Protein AF-A0A9D2D0G7-F1 (afdb_monomer)

Structure (mmCIF, N/CA/C/O backbone):
data_AF-A0A9D2D0G7-F1
#
_entry.id   AF-A0A9D2D0G7-F1
#
loop_
_atom_site.group_PDB
_atom_site.id
_atom_site.type_symbol
_atom_site.label_atom_id
_atom_site.label_alt_id
_atom_site.label_comp_id
_atom_site.label_asym_id
_atom_site.label_entity_id
_atom_site.label_seq_id
_atom_site.pdbx_PDB_ins_code
_atom_site.Cartn_x
_atom_site.Cartn_y
_atom_site.Cartn_z
_atom_site.occupancy
_atom_site.B_iso_or_equiv
_atom_site.auth_seq_id
_atom_site.auth_comp_id
_atom_site.auth_asym_id
_atom_site.auth_atom_id
_atom_site.pdbx_PDB_model_num
ATOM 1 N N . MET A 1 1 ? -25.724 19.505 8.808 1.00 40.66 1 MET A N 1
ATOM 2 C CA . MET A 1 1 ? -26.008 18.064 8.627 1.00 40.66 1 MET A CA 1
ATOM 3 C C . MET A 1 1 ? -26.349 17.474 9.985 1.00 40.66 1 MET A C 1
ATOM 5 O O . MET A 1 1 ? -25.573 17.671 10.914 1.00 40.66 1 MET A O 1
ATOM 9 N N . ALA A 1 2 ? -27.524 16.863 10.145 1.00 47.44 2 ALA A N 1
ATOM 10 C CA . ALA A 1 2 ? -27.951 16.327 11.435 1.00 47.44 2 ALA A CA 1
ATOM 11 C C . ALA A 1 2 ? -26.995 15.205 11.878 1.00 47.44 2 ALA A C 1
ATOM 13 O O . ALA A 1 2 ? -26.783 14.241 11.146 1.00 47.44 2 ALA A O 1
ATOM 14 N N . LYS A 1 3 ? -26.382 15.346 13.061 1.00 56.88 3 LYS A N 1
ATOM 15 C CA . LYS A 1 3 ? -25.614 14.265 13.693 1.00 56.88 3 LYS A CA 1
ATOM 16 C C . LYS A 1 3 ? -26.585 13.114 13.954 1.00 56.88 3 LYS A C 1
ATOM 18 O O . LYS A 1 3 ? -27.456 13.249 14.808 1.00 56.88 3 LYS A O 1
ATOM 23 N N . TYR A 1 4 ? -26.442 12.006 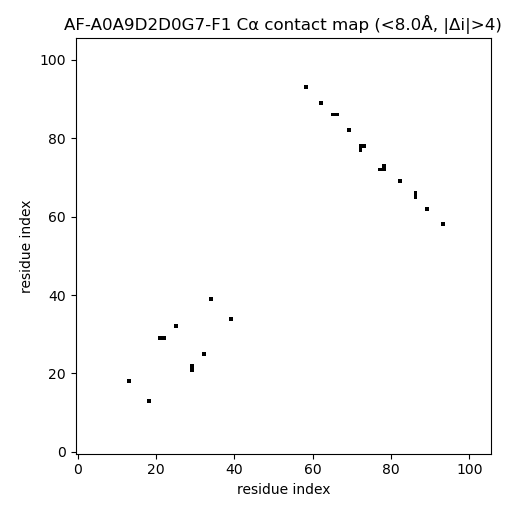13.230 1.00 68.31 4 TYR A N 1
ATOM 24 C CA . TYR A 1 4 ? -27.187 10.781 13.510 1.00 68.31 4 TYR A CA 1
ATOM 25 C C . TYR A 1 4 ? -26.997 10.402 14.986 1.00 68.31 4 TYR A C 1
ATOM 27 O O . TYR A 1 4 ? -25.864 10.229 15.449 1.00 68.31 4 TYR A O 1
ATOM 35 N N . GLN A 1 5 ? -28.094 10.337 15.744 1.00 79.06 5 GLN A N 1
ATOM 36 C CA . GLN A 1 5 ? -28.041 9.938 17.146 1.00 79.06 5 GLN A CA 1
ATOM 37 C C . GLN A 1 5 ? -27.829 8.425 17.246 1.00 79.06 5 GLN A C 1
ATOM 39 O O . GLN A 1 5 ? -28.493 7.645 16.567 1.00 79.06 5 GLN A O 1
ATOM 44 N N . LYS A 1 6 ? -26.892 8.004 18.100 1.00 81.50 6 LYS A N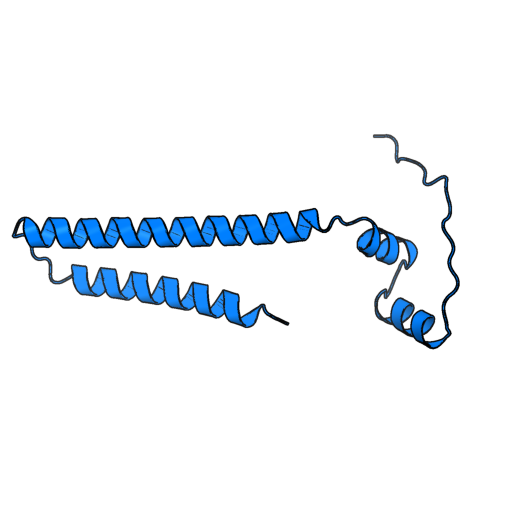 1
ATOM 45 C CA . LYS A 1 6 ? -26.650 6.587 18.399 1.00 81.50 6 LYS A CA 1
ATOM 46 C C . LYS A 1 6 ? -27.710 6.127 19.400 1.00 81.50 6 LYS A C 1
ATOM 48 O O . LYS A 1 6 ? -27.612 6.473 20.571 1.00 81.50 6 LYS A O 1
ATOM 53 N N . THR A 1 7 ? -28.716 5.395 18.929 1.00 91.69 7 THR A N 1
ATOM 54 C CA . THR A 1 7 ? -29.910 5.025 19.715 1.00 91.69 7 THR A CA 1
ATOM 55 C C . THR A 1 7 ? -29.866 3.619 20.315 1.00 91.69 7 THR A C 1
ATOM 57 O O . THR A 1 7 ? -30.635 3.333 21.224 1.00 91.69 7 THR A O 1
ATOM 60 N N . HIS A 1 8 ? -28.971 2.749 19.840 1.00 86.38 8 HIS A N 1
ATOM 61 C CA . HIS A 1 8 ? -28.886 1.350 20.266 1.00 86.38 8 HIS A CA 1
ATOM 62 C C . HIS A 1 8 ? -27.558 1.069 20.979 1.00 86.38 8 HIS A C 1
ATOM 64 O O . HIS A 1 8 ? -26.501 1.532 20.541 1.00 86.38 8 HIS A O 1
ATOM 70 N N . MET A 1 9 ? -27.617 0.293 22.065 1.00 87.88 9 MET A N 1
ATOM 71 C CA . MET A 1 9 ? -26.453 -0.151 22.835 1.00 87.88 9 MET A CA 1
ATOM 72 C C . MET A 1 9 ? -26.250 -1.656 22.652 1.00 87.88 9 MET A C 1
ATOM 74 O O . MET A 1 9 ? -27.185 -2.433 22.815 1.00 87.88 9 MET A O 1
ATOM 78 N N . ILE A 1 10 ? -25.017 -2.054 22.339 1.00 85.88 10 ILE A N 1
ATOM 79 C CA . ILE A 1 10 ? -24.600 -3.456 22.235 1.00 85.88 10 ILE A CA 1
ATOM 80 C C . ILE A 1 10 ? -23.666 -3.744 23.410 1.00 85.88 10 ILE A C 1
ATOM 82 O O . ILE A 1 10 ? -22.698 -3.009 23.616 1.00 85.88 10 ILE A O 1
ATOM 86 N N . THR A 1 11 ? -23.950 -4.797 24.176 1.00 88.56 11 THR A N 1
ATOM 87 C CA . THR A 1 11 ? -23.127 -5.251 25.305 1.00 88.56 11 THR A CA 1
ATOM 88 C C . THR A 1 11 ? -22.754 -6.719 25.126 1.00 88.56 11 THR A C 1
ATOM 90 O O . THR A 1 11 ? -23.525 -7.513 24.593 1.00 88.56 11 THR A O 1
ATOM 93 N N . PHE A 1 12 ? -21.551 -7.082 25.561 1.00 89.44 12 PHE A N 1
ATOM 94 C CA . PHE A 1 12 ? -21.060 -8.457 25.583 1.00 89.44 12 PHE A CA 1
ATOM 95 C C . PHE A 1 12 ? -20.192 -8.653 26.826 1.00 89.44 12 PHE A C 1
ATOM 97 O O . PHE A 1 12 ? -19.657 -7.687 27.376 1.00 89.44 12 PHE A O 1
ATOM 104 N N . ARG A 1 13 ? -20.111 -9.894 27.309 1.00 93.69 13 ARG A N 1
ATOM 105 C CA . ARG A 1 13 ? -19.286 -10.242 28.471 1.00 93.69 13 ARG A CA 1
ATOM 106 C C . ARG A 1 13 ? -17.861 -10.522 28.012 1.00 93.69 13 ARG A C 1
ATOM 108 O O . ARG A 1 13 ? -17.678 -11.133 26.965 1.00 93.69 13 ARG A O 1
ATOM 115 N N . VAL A 1 14 ? -16.896 -10.094 28.815 1.00 92.94 14 VAL A N 1
ATOM 116 C CA . VAL A 1 14 ? -15.465 -10.341 28.618 1.00 92.94 14 VAL A CA 1
ATOM 117 C C . VAL A 1 14 ? -14.856 -10.825 29.925 1.00 92.94 14 VAL A C 1
ATOM 119 O O . VAL A 1 14 ? -15.365 -10.524 31.007 1.00 92.94 14 VAL A O 1
ATOM 122 N N . THR A 1 15 ? -13.776 -11.579 29.814 1.00 96.88 15 THR A N 1
ATOM 123 C CA . THR A 1 15 ? -12.885 -11.911 30.921 1.00 96.88 15 THR A CA 1
ATOM 124 C C . THR A 1 15 ? -12.067 -10.689 31.346 1.00 96.88 15 THR A C 1
ATOM 126 O O . THR A 1 15 ? -11.990 -9.680 30.641 1.00 96.88 15 THR A O 1
ATOM 129 N N . GLU A 1 16 ? -11.443 -10.772 32.519 1.00 95.62 16 GLU A N 1
ATOM 130 C CA . GLU A 1 16 ? -10.597 -9.697 33.047 1.00 95.62 16 GLU A CA 1
ATOM 131 C C . GLU A 1 16 ? -9.383 -9.421 32.141 1.00 95.62 16 GLU A C 1
ATOM 133 O O . GLU A 1 16 ? -9.029 -8.264 31.907 1.00 95.62 16 GLU A O 1
ATOM 138 N N . ASP A 1 17 ? -8.780 -10.467 31.573 1.00 95.12 17 ASP A N 1
ATOM 139 C CA . ASP A 1 17 ? -7.627 -10.322 30.681 1.00 95.12 17 ASP A CA 1
ATOM 140 C C . ASP A 1 17 ? -8.016 -9.654 29.353 1.00 95.12 17 ASP A C 1
ATOM 142 O O . ASP A 1 17 ? -7.354 -8.708 28.920 1.00 95.12 17 ASP A O 1
ATOM 146 N N . GLU A 1 18 ? -9.147 -10.049 28.759 1.00 91.56 18 GLU A N 1
ATOM 147 C CA . GLU A 1 18 ? -9.698 -9.403 27.558 1.00 91.56 18 GLU A CA 1
ATOM 148 C C . GLU A 1 18 ? -10.050 -7.932 27.816 1.00 91.56 18 GLU A C 1
ATOM 150 O O . GLU A 1 18 ? -9.818 -7.068 26.965 1.00 91.56 18 GLU A O 1
ATOM 155 N N . TYR A 1 19 ? -10.582 -7.615 29.002 1.00 91.06 19 TYR A N 1
ATOM 156 C CA . TYR A 1 19 ? -10.890 -6.238 29.381 1.00 91.06 19 TYR A CA 1
ATOM 157 C C . TYR A 1 19 ? -9.628 -5.368 29.458 1.00 91.06 19 TYR A C 1
ATOM 159 O O . TYR A 1 19 ? -9.608 -4.256 28.915 1.00 91.06 19 TYR A O 1
ATOM 167 N N . ARG A 1 20 ? -8.552 -5.872 30.079 1.00 92.06 20 ARG A N 1
ATOM 168 C CA . ARG A 1 20 ? -7.258 -5.169 30.120 1.00 92.06 20 ARG A CA 1
ATOM 169 C C . ARG A 1 20 ? -6.683 -4.972 28.728 1.00 92.06 20 ARG A C 1
ATOM 171 O O . ARG A 1 20 ? -6.223 -3.877 28.408 1.00 92.06 20 ARG A O 1
ATOM 178 N N . GLU A 1 21 ? -6.732 -6.002 27.891 1.00 90.12 21 GLU A N 1
ATOM 179 C CA . GLU A 1 21 ? -6.231 -5.928 26.523 1.00 90.12 21 GLU A CA 1
ATOM 180 C C . GLU A 1 21 ? -6.992 -4.876 25.703 1.00 90.12 21 GLU A C 1
ATOM 182 O O . GLU A 1 21 ? -6.376 -4.015 25.068 1.00 90.12 21 GLU A O 1
ATOM 187 N N . LEU A 1 22 ? -8.326 -4.870 25.782 1.00 87.94 22 LEU A N 1
ATOM 188 C CA . LEU A 1 22 ? -9.175 -3.860 25.147 1.00 87.94 22 LEU A CA 1
ATOM 189 C C . LEU A 1 22 ? -8.844 -2.446 25.632 1.00 87.94 22 LEU A C 1
ATOM 191 O O . LEU A 1 22 ? -8.790 -1.512 24.827 1.00 87.94 22 LEU A O 1
ATOM 195 N N . ARG A 1 23 ? -8.598 -2.274 26.935 1.00 86.81 23 ARG A N 1
ATOM 196 C CA . ARG A 1 23 ? -8.264 -0.971 27.519 1.00 86.81 23 ARG A CA 1
ATOM 197 C C . ARG A 1 23 ? -6.890 -0.471 27.080 1.00 86.81 23 ARG A C 1
ATOM 199 O O . ARG A 1 23 ? -6.756 0.714 26.784 1.00 86.81 23 ARG A O 1
ATOM 206 N N . ASN A 1 24 ? -5.907 -1.361 26.993 1.00 88.88 24 ASN A N 1
ATOM 207 C CA . ASN A 1 24 ? -4.564 -1.032 26.522 1.00 88.88 24 ASN A CA 1
ATOM 208 C C . ASN A 1 24 ? -4.563 -0.655 25.037 1.00 88.88 24 ASN A C 1
ATOM 210 O O . ASN A 1 24 ? -3.915 0.312 24.643 1.00 88.88 24 ASN A O 1
ATOM 214 N N . LYS A 1 25 ? -5.327 -1.381 24.211 1.00 82.50 25 LYS A N 1
ATOM 215 C CA . LYS A 1 25 ? -5.439 -1.115 22.768 1.00 82.50 25 LYS A CA 1
ATOM 216 C C . LYS A 1 25 ? -6.263 0.133 22.433 1.00 82.50 25 LYS A C 1
ATOM 218 O O . LYS A 1 25 ? -6.114 0.685 21.344 1.00 82.50 25 LYS A O 1
ATOM 223 N N . ALA A 1 26 ? -7.115 0.586 23.351 1.00 83.75 26 ALA A N 1
ATOM 224 C CA . ALA A 1 26 ? -7.945 1.774 23.198 1.00 83.75 26 ALA A CA 1
ATOM 225 C C . ALA A 1 26 ? -7.603 2.846 24.251 1.00 83.75 26 ALA A C 1
ATOM 227 O O . ALA A 1 26 ? -8.414 3.080 25.156 1.00 83.75 26 ALA A O 1
ATOM 228 N N . PRO A 1 27 ? -6.456 3.549 24.137 1.00 72.56 27 PRO A N 1
ATOM 229 C CA . PRO A 1 27 ? -6.119 4.673 25.010 1.00 72.56 27 PRO A CA 1
ATOM 230 C C . PRO A 1 27 ? -7.033 5.870 24.689 1.00 72.56 27 PRO A C 1
ATOM 232 O O . PRO A 1 27 ? -6.667 6.802 23.980 1.00 72.56 27 PRO A O 1
ATOM 235 N N . GLY A 1 28 ? -8.290 5.804 25.132 1.00 79.94 28 GLY A N 1
ATOM 236 C CA . GLY A 1 28 ? -9.326 6.781 24.816 1.00 79.94 28 GLY A CA 1
ATOM 237 C C . GLY A 1 28 ? -10.737 6.192 24.862 1.00 79.94 28 GLY A C 1
ATOM 238 O O . GLY A 1 28 ? -11.114 5.471 25.785 1.00 79.94 28 GLY A O 1
ATOM 239 N N . ASN A 1 29 ? -11.561 6.535 23.868 1.00 85.62 29 ASN A N 1
ATOM 240 C CA . ASN A 1 29 ? -12.960 6.114 23.822 1.00 85.62 29 ASN A CA 1
ATOM 241 C C . ASN A 1 29 ? -13.095 4.675 23.297 1.00 85.62 29 ASN A C 1
ATOM 243 O O . ASN A 1 29 ? -13.089 4.444 22.084 1.00 85.62 29 ASN A O 1
ATOM 247 N N . LEU A 1 30 ? -13.297 3.730 24.219 1.00 86.31 30 LEU A N 1
ATOM 248 C CA . LEU A 1 30 ? -13.472 2.310 23.913 1.00 86.31 30 LEU A CA 1
ATOM 249 C C . LEU A 1 30 ? -14.618 2.059 22.922 1.00 86.31 30 LEU A C 1
ATOM 251 O O . LEU A 1 30 ? -14.448 1.320 21.961 1.00 86.31 30 LEU A O 1
ATOM 255 N N . SER A 1 31 ? -15.761 2.739 23.059 1.00 85.19 31 SER A N 1
ATOM 256 C CA . SER A 1 31 ? -16.873 2.588 22.110 1.00 85.19 31 SER A CA 1
ATOM 257 C C . SER A 1 31 ? -16.510 3.046 20.698 1.00 85.19 31 SER A C 1
ATOM 259 O O . SER A 1 31 ? -17.089 2.565 19.728 1.00 85.19 31 SER A O 1
ATOM 261 N N . SER A 1 32 ? -15.617 4.028 20.553 1.00 83.44 32 SER A N 1
ATOM 262 C CA . SER A 1 32 ? -15.122 4.464 19.246 1.00 83.44 32 SER A CA 1
ATOM 263 C C . SER A 1 32 ? -14.164 3.457 18.6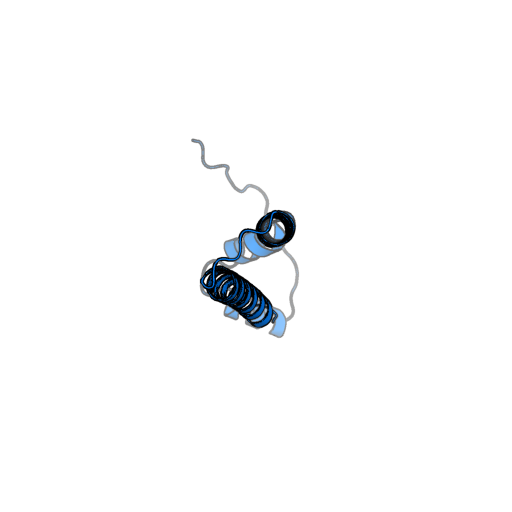45 1.00 83.44 32 SER A C 1
ATOM 265 O O . SER A 1 32 ? -14.285 3.160 17.461 1.00 83.44 32 SER A O 1
ATOM 267 N N . TYR A 1 33 ? -13.283 2.906 19.472 1.00 85.69 33 TYR A N 1
ATOM 268 C CA . TYR A 1 33 ? -12.363 1.852 19.080 1.00 85.69 33 TYR A CA 1
ATOM 269 C C . TYR A 1 33 ? -13.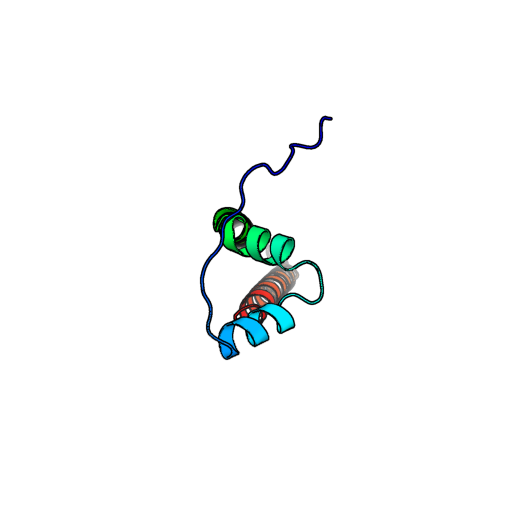102 0.575 18.655 1.00 85.69 33 TYR A C 1
ATOM 271 O O . TYR A 1 33 ? -12.910 0.108 17.538 1.00 85.69 33 TYR A O 1
ATOM 279 N N . CYS A 1 34 ? -14.041 0.078 19.465 1.00 85.44 34 CYS A N 1
ATOM 280 C CA . CYS A 1 34 ? -14.820 -1.117 19.135 1.00 85.44 34 CYS A CA 1
ATOM 281 C C . CYS A 1 34 ? -15.672 -0.921 17.876 1.00 85.44 34 CYS A C 1
ATOM 283 O O . CYS A 1 34 ? -15.690 -1.788 17.014 1.00 85.44 34 CYS A O 1
ATOM 285 N N . ARG A 1 35 ? -16.332 0.237 17.710 1.00 83.00 35 ARG A N 1
ATOM 286 C CA . ARG A 1 35 ? -17.059 0.540 16.461 1.00 83.00 35 ARG A CA 1
ATOM 287 C C . ARG A 1 35 ? -16.127 0.569 15.260 1.00 83.00 35 ARG A C 1
ATOM 289 O O . ARG A 1 35 ? -16.507 0.111 14.198 1.00 83.00 35 ARG A O 1
ATOM 296 N N . HIS A 1 36 ? -14.931 1.120 15.416 1.00 79.38 36 HIS A N 1
ATOM 297 C CA . HIS A 1 36 ? -13.952 1.154 14.343 1.00 79.38 36 HIS A CA 1
ATOM 298 C C . HIS A 1 36 ? -13.449 -0.241 13.980 1.00 79.38 36 HIS A C 1
ATOM 300 O O . HIS A 1 36 ? -13.275 -0.510 12.806 1.00 79.38 36 HIS A O 1
ATOM 306 N N . LEU A 1 37 ? -13.239 -1.125 14.953 1.00 81.00 37 LEU A N 1
ATOM 307 C CA . LEU A 1 37 ? -12.828 -2.503 14.690 1.00 81.00 37 LEU A CA 1
ATOM 308 C C . LEU A 1 37 ? -13.938 -3.348 14.061 1.00 81.00 37 LEU A C 1
ATOM 310 O O . LEU A 1 37 ? -13.670 -4.094 13.133 1.00 81.00 37 LEU A O 1
ATOM 314 N N . ILE A 1 38 ? -15.162 -3.242 14.583 1.00 79.19 38 ILE A N 1
ATOM 315 C CA . ILE A 1 38 ? -16.291 -4.102 14.195 1.00 79.19 38 ILE A CA 1
ATOM 316 C C . ILE A 1 38 ? -16.965 -3.597 12.912 1.00 79.19 38 ILE A C 1
ATOM 318 O O . ILE A 1 38 ? -17.464 -4.396 12.132 1.00 79.19 38 ILE A O 1
ATOM 322 N N . LEU A 1 39 ? -17.018 -2.273 12.713 1.00 75.75 39 LEU A N 1
ATOM 323 C CA . LEU A 1 39 ? -17.756 -1.636 11.615 1.00 75.75 39 LEU A CA 1
ATOM 324 C C . LEU A 1 39 ? -16.855 -0.991 10.557 1.00 75.75 39 LEU A C 1
ATOM 326 O O . LEU A 1 39 ? -17.389 -0.476 9.577 1.00 75.75 39 LEU A O 1
ATOM 330 N N . ARG A 1 40 ? -15.519 -0.949 10.721 1.00 64.94 40 ARG A N 1
ATOM 331 C CA . ARG A 1 40 ? -14.685 -0.746 9.528 1.00 64.94 40 ARG A CA 1
ATOM 332 C C . ARG A 1 40 ? -14.695 -2.056 8.774 1.00 64.94 40 ARG A C 1
ATOM 334 O O . ARG A 1 40 ? -14.021 -2.997 9.181 1.00 64.94 40 ARG A O 1
ATOM 341 N N . ASP A 1 41 ? -15.455 -2.058 7.689 1.00 53.94 41 ASP A N 1
ATOM 342 C CA . ASP A 1 41 ? -15.441 -3.124 6.707 1.00 53.94 41 ASP A CA 1
ATOM 343 C C . ASP A 1 41 ? -14.006 -3.552 6.400 1.00 53.94 41 ASP A C 1
ATOM 345 O O . ASP A 1 41 ? -13.115 -2.727 6.141 1.00 53.94 41 ASP A O 1
ATOM 349 N N . GLU A 1 42 ? -13.816 -4.865 6.327 1.00 52.62 42 GLU A N 1
ATOM 350 C CA . GLU A 1 42 ? -12.697 -5.482 5.622 1.00 52.62 42 GLU A CA 1
ATOM 351 C C . GLU A 1 42 ? -12.511 -4.875 4.216 1.00 52.62 42 GLU A C 1
ATOM 353 O O . GLU A 1 42 ? -11.393 -4.865 3.701 1.00 52.62 42 GLU A O 1
ATOM 358 N N . ASP A 1 43 ? -13.553 -4.261 3.641 1.00 52.59 43 ASP A N 1
ATOM 359 C CA . ASP A 1 43 ? -13.524 -3.522 2.382 1.00 52.59 43 ASP A CA 1
ATOM 360 C C . ASP A 1 43 ? -12.553 -2.341 2.353 1.00 52.59 43 ASP A C 1
ATOM 362 O O . ASP A 1 43 ? -11.997 -2.082 1.292 1.00 52.59 43 ASP A O 1
ATOM 366 N N . ILE A 1 44 ? -12.260 -1.640 3.457 1.00 52.94 44 ILE A N 1
ATOM 367 C CA . ILE A 1 44 ? -11.271 -0.541 3.406 1.00 52.94 44 ILE A CA 1
ATOM 368 C C . ILE A 1 44 ? -9.857 -1.111 3.231 1.00 52.94 44 ILE A C 1
ATOM 370 O O . ILE A 1 44 ? -9.123 -0.665 2.349 1.00 52.94 44 ILE A O 1
ATOM 374 N N . LYS A 1 45 ? -9.501 -2.154 3.996 1.00 52.81 45 LYS A N 1
ATOM 375 C CA . LYS A 1 45 ? -8.213 -2.857 3.839 1.00 52.81 45 LYS A CA 1
ATOM 376 C C . LYS A 1 45 ? -8.121 -3.581 2.495 1.00 52.81 45 LYS A C 1
ATOM 378 O O . LYS A 1 45 ? -7.053 -3.608 1.887 1.00 52.81 45 LYS A O 1
ATOM 383 N N . LYS A 1 46 ? -9.230 -4.146 2.012 1.00 55.59 46 LYS A N 1
ATOM 384 C CA . LYS A 1 46 ? -9.327 -4.776 0.691 1.00 55.59 46 LYS A CA 1
ATOM 385 C C . LYS A 1 46 ? -9.168 -3.747 -0.428 1.00 55.59 46 LYS A C 1
ATOM 387 O O . LYS A 1 46 ? -8.416 -3.998 -1.358 1.00 55.59 46 LYS A O 1
ATOM 392 N N . THR A 1 47 ? -9.775 -2.568 -0.298 1.00 60.91 47 THR A N 1
ATOM 393 C CA . THR A 1 47 ? -9.672 -1.474 -1.276 1.00 60.91 47 THR A CA 1
ATOM 394 C C . THR A 1 47 ? -8.263 -0.888 -1.330 1.00 60.91 47 THR A C 1
ATOM 396 O O . THR A 1 47 ? -7.772 -0.596 -2.417 1.00 60.91 47 THR A O 1
ATOM 399 N N . GLU A 1 48 ? -7.593 -0.711 -0.187 1.00 63.28 48 GLU A N 1
ATOM 400 C CA . GLU A 1 48 ? -6.192 -0.264 -0.152 1.00 63.28 48 GLU A CA 1
ATOM 401 C C . GLU A 1 48 ? -5.268 -1.315 -0.778 1.00 63.28 48 GLU A C 1
ATOM 403 O O . GLU A 1 48 ? -4.540 -1.001 -1.716 1.00 63.28 48 GLU A O 1
ATOM 408 N N . ARG A 1 49 ? -5.411 -2.592 -0.400 1.00 63.88 49 ARG A N 1
ATOM 409 C CA . ARG A 1 49 ? -4.647 -3.693 -1.009 1.00 63.88 49 ARG A CA 1
ATOM 410 C C . ARG A 1 49 ? -4.913 -3.835 -2.515 1.00 63.88 49 ARG A C 1
ATOM 412 O O . ARG A 1 49 ? -3.992 -4.103 -3.281 1.00 63.88 49 ARG A O 1
ATOM 419 N N . GLU A 1 50 ? -6.150 -3.647 -2.972 1.00 71.25 50 GLU A N 1
ATOM 420 C CA . GLU A 1 50 ? -6.498 -3.657 -4.399 1.00 71.25 50 GLU A CA 1
ATOM 421 C C . GLU A 1 50 ? -5.906 -2.463 -5.160 1.00 71.25 50 GLU A C 1
ATOM 423 O O . GLU A 1 50 ? -5.521 -2.613 -6.322 1.00 71.25 50 GLU A O 1
ATOM 428 N N . LYS A 1 51 ? -5.814 -1.284 -4.532 1.00 74.31 51 LYS A N 1
ATOM 429 C CA . LYS A 1 51 ? -5.127 -0.120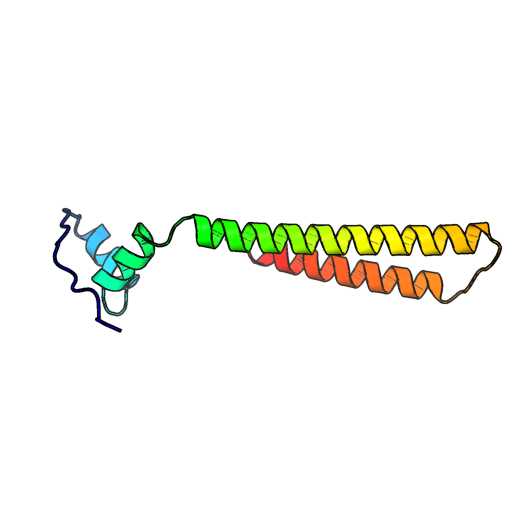 -5.109 1.00 74.31 51 LYS A CA 1
ATOM 430 C C . LYS A 1 51 ? -3.631 -0.378 -5.243 1.00 74.31 51 LYS A C 1
ATOM 432 O O . LYS A 1 51 ? -3.093 -0.145 -6.323 1.00 74.31 51 LYS A O 1
ATOM 437 N N . ASP A 1 52 ? -3.005 -0.931 -4.211 1.00 73.81 52 ASP A N 1
ATOM 438 C CA . ASP A 1 52 ? -1.579 -1.266 -4.224 1.00 73.81 52 ASP A CA 1
ATOM 439 C C . ASP A 1 52 ? -1.264 -2.315 -5.301 1.00 73.81 52 ASP A C 1
ATOM 441 O O . ASP A 1 52 ? -0.320 -2.162 -6.076 1.00 73.81 52 ASP A O 1
ATOM 445 N N . LEU A 1 53 ? -2.109 -3.344 -5.439 1.00 76.56 53 LEU A N 1
ATOM 446 C CA . LEU A 1 53 ? -1.984 -4.356 -6.495 1.00 76.56 53 LEU A CA 1
ATOM 447 C C . LEU A 1 53 ? -2.192 -3.777 -7.903 1.00 76.56 53 LEU A C 1
ATOM 449 O O . LEU A 1 53 ? -1.502 -4.178 -8.849 1.00 76.56 53 LEU A O 1
ATOM 453 N N . LYS A 1 54 ? -3.126 -2.834 -8.070 1.00 78.12 54 LYS A N 1
ATOM 454 C CA . LYS A 1 54 ? -3.333 -2.130 -9.346 1.00 78.12 54 LYS A CA 1
ATOM 455 C C . LYS A 1 54 ? -2.134 -1.262 -9.710 1.00 78.12 54 LYS A C 1
ATOM 457 O O . LYS A 1 54 ? -1.716 -1.297 -10.867 1.00 78.12 54 LYS A O 1
ATOM 462 N N . GLU A 1 55 ? -1.572 -0.537 -8.748 1.00 79.62 55 GLU A N 1
ATOM 463 C CA . GLU A 1 55 ? -0.376 0.280 -8.958 1.00 79.62 55 GLU A CA 1
ATOM 464 C C . GLU A 1 55 ? 0.826 -0.599 -9.319 1.00 79.62 55 GLU A C 1
ATOM 466 O O . GLU A 1 55 ? 1.498 -0.349 -10.318 1.00 79.62 55 GLU A O 1
ATOM 471 N N . LEU A 1 56 ? 1.027 -1.710 -8.604 1.00 77.81 56 LEU A N 1
ATOM 472 C CA . LEU A 1 56 ? 2.065 -2.687 -8.933 1.00 77.81 56 LEU A CA 1
ATOM 473 C C . LEU A 1 56 ? 1.911 -3.214 -10.370 1.00 77.81 56 LEU A C 1
ATOM 475 O O . LEU A 1 56 ? 2.863 -3.229 -11.150 1.00 77.81 56 LEU A O 1
ATOM 479 N N . THR A 1 57 ? 0.691 -3.600 -10.750 1.00 78.50 57 THR A N 1
ATOM 480 C CA . THR A 1 57 ? 0.383 -4.092 -12.103 1.00 78.50 57 THR A CA 1
ATOM 481 C C . THR A 1 57 ? 0.647 -3.024 -13.168 1.00 78.50 57 THR A C 1
ATOM 483 O O . THR A 1 57 ? 1.143 -3.328 -14.258 1.00 78.50 57 THR A O 1
ATOM 486 N N . TYR A 1 58 ? 0.333 -1.763 -12.867 1.00 82.75 58 TYR A N 1
ATOM 487 C CA . TYR A 1 58 ? 0.608 -0.633 -13.746 1.00 82.75 58 TYR A CA 1
ATOM 488 C C . TYR A 1 58 ? 2.114 -0.434 -13.954 1.00 82.75 58 TYR A C 1
ATOM 490 O O . TYR A 1 58 ? 2.563 -0.341 -15.102 1.00 82.75 58 TYR A O 1
ATOM 498 N N . GLN A 1 59 ? 2.906 -0.460 -12.880 1.00 79.62 59 GLN A N 1
ATOM 499 C CA . GLN A 1 59 ? 4.363 -0.357 -12.965 1.00 79.62 59 GLN A CA 1
ATOM 500 C C . GLN A 1 59 ? 4.962 -1.514 -13.780 1.00 79.62 59 GLN A C 1
ATOM 502 O O . GLN A 1 59 ? 5.759 -1.270 -14.687 1.00 79.62 59 GLN A O 1
ATOM 507 N N . ILE A 1 60 ? 4.497 -2.755 -13.574 1.00 79.88 60 ILE A N 1
ATOM 508 C CA . ILE A 1 60 ? 4.923 -3.922 -14.370 1.00 79.88 60 ILE A CA 1
ATOM 509 C C . ILE A 1 60 ? 4.644 -3.718 -15.865 1.00 79.88 60 ILE A C 1
ATOM 511 O O . ILE A 1 60 ? 5.522 -3.945 -16.703 1.00 79.88 60 ILE A O 1
ATOM 515 N N . ARG A 1 61 ? 3.453 -3.223 -16.228 1.00 79.25 61 ARG A N 1
ATOM 516 C CA . ARG A 1 61 ? 3.134 -2.890 -17.627 1.00 79.25 61 ARG A CA 1
ATOM 517 C C . ARG A 1 61 ? 4.086 -1.846 -18.206 1.00 79.25 61 ARG A C 1
ATOM 519 O O . ARG A 1 61 ? 4.512 -1.989 -19.351 1.00 79.25 61 ARG A O 1
ATOM 526 N N . LYS A 1 62 ? 4.434 -0.806 -17.444 1.00 81.94 62 LYS A N 1
ATOM 527 C CA . LYS A 1 62 ? 5.359 0.244 -17.901 1.00 81.94 62 LYS A CA 1
ATOM 528 C C . LYS A 1 62 ? 6.766 -0.301 -18.143 1.00 81.94 62 LYS A C 1
ATOM 530 O O . LYS A 1 62 ? 7.377 0.080 -19.140 1.00 81.94 62 LYS A O 1
ATOM 535 N N . ILE A 1 63 ? 7.245 -1.218 -17.301 1.00 77.44 63 ILE A N 1
ATOM 536 C CA . ILE A 1 63 ? 8.513 -1.931 -17.526 1.00 77.44 63 ILE A CA 1
ATOM 537 C C . ILE A 1 63 ? 8.451 -2.710 -18.842 1.00 77.44 63 ILE A C 1
ATOM 539 O O . ILE A 1 63 ? 9.328 -2.545 -19.686 1.00 77.44 63 ILE A O 1
ATOM 543 N N . GLY A 1 64 ? 7.391 -3.498 -19.057 1.00 77.00 64 GLY A N 1
ATOM 544 C CA . GLY A 1 64 ? 7.220 -4.282 -20.284 1.00 77.00 64 GLY A CA 1
ATOM 545 C C . GLY A 1 64 ? 7.213 -3.417 -21.550 1.00 77.00 64 GLY A C 1
ATOM 546 O O . GLY A 1 64 ? 7.874 -3.746 -22.534 1.00 77.00 64 GLY A O 1
ATOM 547 N N . VAL A 1 65 ? 6.539 -2.262 -21.510 1.00 84.19 65 VAL A N 1
ATOM 548 C CA . VAL A 1 65 ? 6.551 -1.289 -22.616 1.00 84.19 65 VAL A CA 1
ATOM 549 C C . VAL A 1 65 ? 7.960 -0.745 -22.873 1.00 84.19 65 VAL A C 1
ATOM 551 O O . VAL A 1 65 ? 8.376 -0.670 -24.026 1.00 84.19 65 VAL A O 1
ATOM 554 N N . ASN A 1 66 ? 8.714 -0.397 -21.829 1.00 78.56 66 ASN A N 1
ATOM 555 C CA . ASN A 1 66 ? 10.072 0.128 -21.988 1.00 78.56 66 ASN A CA 1
ATOM 556 C C . ASN A 1 66 ? 11.044 -0.927 -22.536 1.00 78.56 66 ASN A C 1
ATOM 558 O O . ASN A 1 66 ? 11.857 -0.601 -23.400 1.00 78.56 66 ASN A O 1
ATOM 562 N N . ILE A 1 67 ? 10.934 -2.184 -22.088 1.00 75.25 67 ILE A N 1
ATOM 563 C CA . ILE A 1 67 ? 11.708 -3.311 -22.631 1.00 75.25 67 ILE A CA 1
ATOM 564 C C . ILE A 1 67 ? 11.411 -3.463 -24.124 1.00 75.25 67 ILE A C 1
ATOM 566 O O . ILE A 1 67 ? 12.338 -3.426 -24.930 1.00 75.25 67 ILE A O 1
ATOM 570 N N . ASN A 1 68 ? 10.132 -3.516 -24.511 1.00 82.25 68 ASN A N 1
ATOM 571 C CA . ASN A 1 68 ? 9.742 -3.622 -25.918 1.00 82.25 68 ASN A CA 1
ATOM 572 C C . ASN A 1 68 ? 10.276 -2.461 -26.765 1.00 82.25 68 ASN A C 1
ATOM 574 O O . ASN A 1 68 ? 10.697 -2.671 -27.898 1.00 82.25 68 ASN A O 1
ATOM 578 N N . GLN A 1 69 ? 10.306 -1.242 -26.224 1.00 79.44 69 GLN A N 1
ATOM 579 C CA . GLN A 1 69 ? 10.884 -0.084 -26.910 1.00 79.44 69 GLN A CA 1
ATOM 580 C C . GLN A 1 69 ? 12.404 -0.185 -27.077 1.00 79.44 69 GLN A C 1
ATOM 582 O O . GLN A 1 69 ? 12.937 0.295 -28.075 1.00 79.44 69 GLN A O 1
ATOM 587 N N . VAL A 1 70 ? 13.126 -0.760 -26.112 1.00 73.00 70 VAL A N 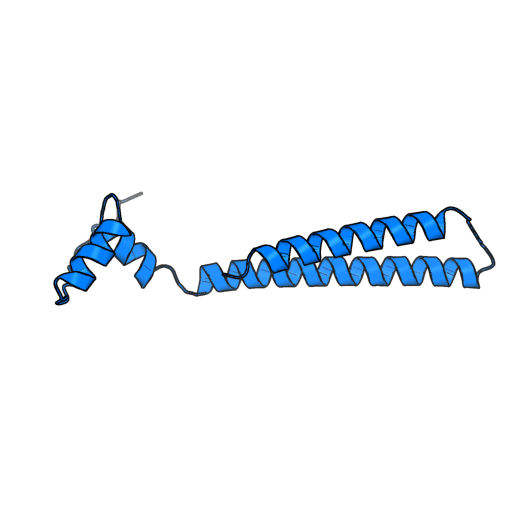1
ATOM 588 C CA . VAL A 1 70 ? 14.569 -1.013 -26.248 1.00 73.00 70 VAL A CA 1
ATOM 589 C C . VAL A 1 70 ? 14.811 -2.101 -27.290 1.00 73.00 70 VAL A C 1
ATOM 591 O O . VAL A 1 70 ? 15.603 -1.895 -28.204 1.00 73.00 70 VAL A O 1
ATOM 594 N N . THR A 1 71 ? 14.076 -3.211 -27.224 1.00 74.88 71 THR A N 1
ATOM 595 C CA . THR A 1 71 ? 14.174 -4.300 -28.202 1.00 74.88 71 THR A CA 1
ATOM 596 C C . THR A 1 71 ? 13.846 -3.825 -29.615 1.00 74.88 71 THR A C 1
ATOM 598 O O . THR A 1 71 ? 14.594 -4.121 -30.539 1.00 74.88 71 THR A O 1
ATOM 601 N N . ALA A 1 72 ? 12.783 -3.037 -29.798 1.00 78.44 72 ALA A N 1
ATOM 602 C CA . ALA A 1 72 ? 12.423 -2.480 -31.100 1.00 78.44 72 ALA A CA 1
ATOM 603 C C . ALA A 1 72 ? 13.520 -1.564 -31.669 1.00 78.44 72 ALA A C 1
ATOM 605 O O . ALA A 1 72 ? 13.795 -1.627 -32.863 1.00 78.44 72 ALA A O 1
ATOM 606 N N . ARG A 1 73 ? 14.180 -0.760 -30.821 1.00 72.25 73 ARG A N 1
ATOM 607 C CA . ARG A 1 73 ? 15.293 0.118 -31.227 1.00 72.25 73 ARG A CA 1
ATOM 608 C C . ARG A 1 73 ? 16.557 -0.659 -31.598 1.00 72.25 73 ARG A C 1
ATOM 610 O O . ARG A 1 73 ? 17.176 -0.364 -32.619 1.00 72.25 73 ARG A O 1
ATOM 617 N N . ILE A 1 74 ? 16.890 -1.695 -30.828 1.00 69.62 74 ILE A N 1
ATOM 618 C CA . ILE A 1 74 ? 17.978 -2.626 -31.161 1.00 69.62 74 ILE A CA 1
ATOM 619 C C . ILE A 1 74 ? 17.682 -3.323 -32.495 1.00 69.62 74 ILE A C 1
ATOM 621 O O . ILE A 1 74 ? 18.531 -3.336 -33.383 1.00 69.62 74 ILE A O 1
ATOM 625 N N . ASN A 1 75 ? 16.461 -3.834 -32.672 1.00 73.75 75 ASN A N 1
ATOM 626 C CA . ASN A 1 75 ? 16.037 -4.508 -33.900 1.00 73.75 75 ASN A CA 1
ATOM 627 C C . ASN A 1 75 ? 16.000 -3.566 -35.113 1.00 73.75 75 ASN A C 1
ATOM 629 O O . ASN A 1 75 ? 16.178 -4.024 -36.237 1.00 73.75 75 ASN A O 1
ATOM 633 N N . SER A 1 76 ? 15.810 -2.257 -34.909 1.00 79.12 76 SER A N 1
ATOM 634 C CA . SER A 1 76 ? 15.914 -1.247 -35.968 1.00 79.12 76 SER A CA 1
ATOM 635 C C . SER A 1 76 ? 17.354 -0.784 -36.243 1.00 79.12 76 SER A C 1
ATOM 637 O O . SER A 1 76 ? 17.543 0.180 -36.978 1.00 79.12 76 SER A O 1
ATOM 639 N N . GLY A 1 77 ? 18.369 -1.408 -35.631 1.00 71.94 77 GLY A N 1
ATOM 640 C CA . GLY A 1 77 ? 19.784 -1.063 -35.819 1.00 71.94 77 GLY A CA 1
ATOM 641 C C . GLY A 1 77 ? 20.235 0.225 -35.117 1.00 71.94 77 GLY A C 1
ATOM 642 O O . GLY A 1 77 ? 21.345 0.696 -35.356 1.00 71.94 77 GLY A O 1
ATOM 643 N N . LEU A 1 78 ? 19.400 0.802 -34.244 1.00 64.75 78 LEU A N 1
ATOM 644 C CA . LEU A 1 78 ? 19.695 2.012 -33.472 1.00 64.75 78 LEU A CA 1
ATOM 645 C C . LEU A 1 78 ? 20.152 1.618 -32.063 1.00 64.75 78 LEU A C 1
ATOM 647 O O . LEU A 1 78 ? 19.337 1.348 -31.182 1.00 64.75 78 LEU A O 1
ATOM 651 N N . TYR A 1 79 ? 21.469 1.594 -31.849 1.00 65.06 79 TYR A N 1
ATOM 652 C CA . TYR A 1 79 ? 22.069 1.302 -30.547 1.00 65.06 79 TYR A CA 1
ATOM 653 C C . TYR A 1 79 ? 22.506 2.588 -29.839 1.00 65.06 79 TYR A C 1
ATOM 655 O O . TYR A 1 79 ? 23.436 3.262 -30.283 1.00 65.06 79 TYR A O 1
ATOM 663 N N . TYR A 1 80 ? 21.873 2.910 -28.708 1.00 65.88 80 TYR A N 1
ATOM 664 C CA . TYR A 1 80 ? 22.343 3.972 -27.821 1.00 65.88 80 TYR A CA 1
ATOM 665 C C . TYR A 1 80 ? 22.995 3.355 -26.576 1.00 65.88 80 TYR A C 1
ATOM 667 O O . TYR A 1 80 ? 22.309 2.682 -25.806 1.00 65.88 80 TYR A O 1
ATOM 675 N N . PRO A 1 81 ? 24.279 3.646 -26.287 1.00 65.06 81 PRO A N 1
ATOM 676 C CA . PRO A 1 81 ? 24.974 3.164 -25.081 1.00 65.06 81 PRO A CA 1
ATOM 677 C C . PRO A 1 81 ? 24.249 3.500 -23.764 1.00 65.06 81 PRO A C 1
ATOM 679 O O . PRO A 1 81 ? 24.461 2.880 -22.727 1.00 65.06 81 PRO A O 1
ATOM 682 N N . GLN A 1 82 ? 23.373 4.501 -23.816 1.00 68.69 82 GLN A N 1
ATOM 683 C CA . GLN A 1 82 ? 22.592 5.035 -22.706 1.00 68.69 82 GLN A CA 1
ATOM 684 C C . GLN A 1 82 ? 21.391 4.145 -22.336 1.00 68.69 82 GLN A C 1
ATOM 686 O O . GLN A 1 82 ? 20.870 4.261 -21.224 1.00 68.69 82 GLN A O 1
ATOM 691 N N . ASP A 1 83 ? 20.943 3.265 -23.240 1.00 67.06 83 ASP A N 1
ATOM 692 C CA . ASP A 1 83 ? 19.750 2.437 -23.039 1.00 67.06 83 ASP A CA 1
ATOM 693 C C . ASP A 1 83 ? 19.951 1.388 -21.944 1.00 67.06 83 ASP A C 1
ATOM 695 O O . ASP A 1 83 ? 19.063 1.213 -21.110 1.00 67.06 83 ASP A O 1
ATOM 699 N N . ALA A 1 84 ? 21.136 0.774 -21.869 1.00 67.75 84 ALA A N 1
ATOM 700 C CA . ALA A 1 84 ? 21.488 -0.154 -20.794 1.00 67.75 84 ALA A CA 1
ATOM 701 C C . ALA A 1 84 ? 21.432 0.533 -19.417 1.00 67.75 84 ALA A C 1
ATOM 703 O O . ALA A 1 84 ? 20.819 0.020 -18.483 1.00 67.75 84 ALA A O 1
ATOM 704 N N . GLY A 1 85 ? 21.984 1.747 -19.310 1.00 71.69 85 GLY A N 1
ATOM 705 C CA . GLY A 1 85 ? 21.934 2.534 -18.074 1.00 71.69 85 GLY A CA 1
ATOM 706 C C . GLY A 1 85 ? 20.519 2.993 -17.705 1.00 71.69 85 GLY A C 1
ATOM 707 O O . GLY A 1 85 ? 20.180 3.090 -16.527 1.00 71.69 85 GLY A O 1
ATOM 708 N N . ARG A 1 86 ? 19.664 3.265 -18.698 1.00 71.62 86 ARG A N 1
ATOM 709 C CA 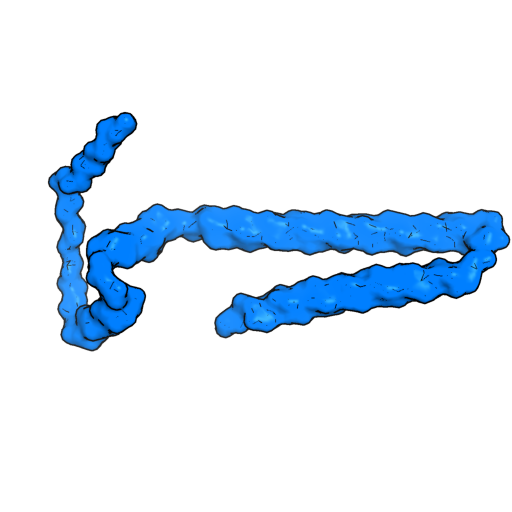. ARG A 1 86 ? 18.257 3.620 -18.467 1.00 71.62 86 ARG A CA 1
ATOM 710 C C . ARG A 1 86 ? 17.436 2.417 -17.998 1.00 71.62 86 ARG A C 1
ATOM 712 O O . ARG A 1 86 ? 16.624 2.584 -17.092 1.00 71.62 86 ARG A O 1
ATOM 719 N N . LEU A 1 87 ? 17.670 1.238 -18.572 1.00 70.75 87 LEU A N 1
ATOM 720 C CA . LEU A 1 87 ? 17.073 -0.030 -18.142 1.00 70.75 87 LEU A CA 1
ATOM 721 C C . LEU A 1 87 ? 17.471 -0.383 -16.708 1.0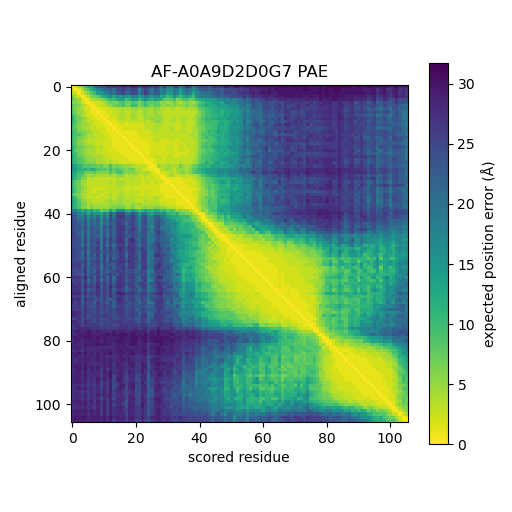0 70.75 87 LEU A C 1
ATOM 723 O O . LEU A 1 87 ? 16.600 -0.682 -15.895 1.00 70.75 87 LEU A O 1
ATOM 727 N N . LEU A 1 88 ? 18.761 -0.271 -16.378 1.00 74.56 88 LEU A N 1
ATOM 728 C CA . LEU A 1 88 ? 19.273 -0.583 -15.043 1.00 74.56 88 LEU A CA 1
ATOM 729 C C . LEU A 1 88 ? 18.612 0.288 -13.963 1.00 74.56 88 LEU A C 1
ATOM 731 O O . LEU A 1 88 ? 18.086 -0.234 -12.986 1.00 74.56 88 LEU A O 1
ATOM 735 N N . ARG A 1 89 ? 18.509 1.605 -14.194 1.00 76.19 89 ARG A N 1
ATOM 736 C CA . ARG A 1 89 ? 17.816 2.526 -13.271 1.00 76.19 89 ARG A CA 1
ATOM 737 C C . ARG A 1 89 ? 16.334 2.200 -13.083 1.00 76.19 89 ARG A C 1
ATOM 739 O O . ARG A 1 89 ? 15.780 2.434 -12.013 1.00 76.19 89 ARG A O 1
ATOM 746 N N . GLN A 1 90 ? 15.670 1.703 -14.126 1.00 72.56 90 GLN A N 1
ATOM 747 C CA . GLN A 1 90 ? 14.269 1.291 -14.027 1.00 72.56 90 GLN A CA 1
ATOM 748 C C . GLN A 1 90 ? 14.119 -0.001 -13.221 1.00 72.56 90 GLN A C 1
ATOM 750 O O . GLN A 1 90 ? 13.189 -0.098 -12.428 1.00 72.56 90 GLN A O 1
ATOM 755 N N . LEU A 1 91 ? 15.046 -0.951 -13.365 1.00 73.31 91 LEU A N 1
ATOM 756 C CA . LEU A 1 91 ? 15.076 -2.169 -12.552 1.00 73.31 91 LEU A CA 1
ATOM 757 C C . LEU A 1 91 ? 15.334 -1.858 -11.069 1.00 73.31 91 LEU A C 1
ATOM 759 O O . LEU A 1 91 ? 14.608 -2.357 -10.215 1.00 73.31 91 LEU A O 1
ATOM 763 N N . GLU A 1 92 ? 16.265 -0.954 -10.758 1.00 80.25 92 GLU A N 1
ATOM 764 C CA . GLU A 1 92 ? 16.519 -0.497 -9.379 1.00 80.25 92 GLU A CA 1
ATOM 765 C C . GLU A 1 92 ? 15.301 0.189 -8.734 1.00 80.25 92 GLU A C 1
ATOM 767 O O . GLU A 1 92 ? 15.091 0.107 -7.522 1.00 80.25 92 GLU A O 1
ATOM 772 N N . ALA A 1 93 ? 14.494 0.909 -9.522 1.00 76.25 93 ALA A N 1
ATOM 773 C CA . ALA A 1 93 ? 13.265 1.529 -9.025 1.00 76.25 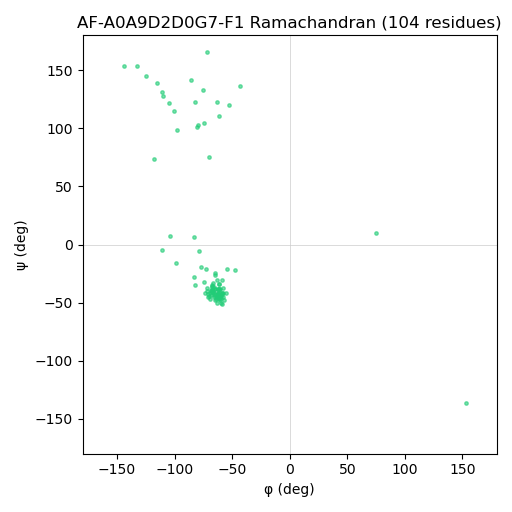93 ALA A CA 1
ATOM 774 C C . ALA A 1 93 ? 12.214 0.471 -8.649 1.00 76.25 93 ALA A C 1
ATOM 776 O O . ALA A 1 93 ? 11.509 0.617 -7.653 1.00 76.25 93 ALA A O 1
ATOM 777 N N . VAL A 1 94 ? 12.143 -0.613 -9.420 1.00 76.00 94 VAL A N 1
ATOM 778 C CA . VAL A 1 94 ? 11.229 -1.738 -9.183 1.00 76.00 94 VAL A CA 1
ATOM 779 C C . VAL A 1 94 ? 11.661 -2.539 -7.963 1.00 76.00 94 VAL A C 1
ATOM 781 O O . VAL A 1 94 ? 10.825 -2.873 -7.128 1.00 76.00 94 VAL A O 1
ATOM 784 N N . GLU A 1 95 ? 12.961 -2.788 -7.820 1.00 76.31 95 GLU A N 1
ATOM 785 C CA . GLU A 1 95 ? 13.527 -3.467 -6.655 1.00 76.31 95 GLU A CA 1
ATOM 786 C C . GLU A 1 95 ? 13.217 -2.717 -5.353 1.00 76.31 95 GLU A C 1
ATOM 788 O O . GLU A 1 95 ? 12.776 -3.324 -4.378 1.00 76.31 95 GLU A O 1
ATOM 793 N N . ARG A 1 96 ? 13.332 -1.382 -5.353 1.00 77.19 96 ARG A N 1
ATOM 794 C CA . ARG A 1 96 ? 12.946 -0.552 -4.201 1.00 77.19 96 ARG A CA 1
ATOM 795 C C . ARG A 1 96 ? 11.468 -0.680 -3.842 1.00 77.19 96 ARG A C 1
ATOM 797 O O . ARG A 1 96 ? 11.145 -0.818 -2.665 1.00 77.19 96 ARG A O 1
ATOM 804 N N . ILE A 1 97 ? 10.578 -0.664 -4.835 1.00 75.94 97 ILE A N 1
ATOM 805 C CA . ILE A 1 97 ? 9.136 -0.847 -4.606 1.00 75.94 97 ILE A CA 1
ATOM 806 C C . ILE A 1 97 ? 8.868 -2.234 -3.999 1.00 75.94 97 ILE A C 1
ATOM 808 O O . ILE A 1 97 ? 8.130 -2.349 -3.022 1.00 75.94 97 ILE A O 1
ATOM 812 N N . LEU A 1 98 ? 9.518 -3.285 -4.506 1.00 70.44 98 LEU A N 1
ATOM 813 C CA . LEU A 1 98 ? 9.388 -4.638 -3.958 1.00 70.44 98 LEU A CA 1
ATOM 814 C C . LEU A 1 98 ? 9.874 -4.733 -2.504 1.00 70.44 98 LEU A C 1
ATOM 816 O O . LEU A 1 98 ? 9.185 -5.322 -1.674 1.00 70.44 98 LEU A O 1
ATOM 820 N N . GLN A 1 99 ? 11.005 -4.107 -2.172 1.00 74.44 99 GLN A N 1
ATOM 821 C CA . GLN A 1 99 ? 11.519 -4.058 -0.799 1.00 74.44 99 GLN A CA 1
ATOM 822 C C . GLN A 1 99 ? 10.549 -3.339 0.148 1.00 74.44 99 GLN A C 1
ATOM 824 O O . GLN A 1 99 ? 10.289 -3.830 1.244 1.00 74.44 99 GLN A O 1
ATOM 829 N N . THR A 1 100 ? 9.944 -2.225 -0.284 1.00 71.19 100 THR A N 1
ATOM 830 C CA . THR A 1 100 ? 8.935 -1.521 0.529 1.00 71.19 100 THR A CA 1
ATOM 831 C C . THR A 1 100 ? 7.661 -2.329 0.767 1.00 71.19 100 THR A C 1
ATOM 833 O O . THR A 1 100 ? 6.984 -2.107 1.762 1.00 71.19 100 THR A O 1
ATOM 836 N N . LEU A 1 101 ? 7.333 -3.283 -0.105 1.00 64.31 101 LEU A N 1
ATOM 837 C CA . LEU A 1 101 ? 6.179 -4.169 0.078 1.00 64.31 101 LEU A CA 1
ATOM 838 C C . LEU A 1 101 ? 6.497 -5.357 0.997 1.00 64.31 101 LEU A C 1
ATOM 840 O O . LEU A 1 101 ? 5.609 -5.857 1.685 1.00 64.31 101 LEU A O 1
ATOM 844 N N . GLN A 1 102 ? 7.757 -5.795 1.043 1.00 60.84 102 GLN A N 1
ATOM 845 C CA . GLN A 1 102 ? 8.207 -6.875 1.926 1.00 60.84 102 GLN A CA 1
ATOM 846 C C . GLN A 1 102 ? 8.326 -6.432 3.391 1.00 60.84 102 GLN A C 1
ATOM 848 O O . GLN A 1 102 ? 8.050 -7.226 4.285 1.00 60.84 102 GLN A O 1
ATOM 853 N N . THR A 1 103 ? 8.668 -5.168 3.659 1.00 53.34 103 THR A N 1
ATOM 854 C CA . THR A 1 103 ? 8.815 -4.634 5.028 1.00 53.34 103 THR A CA 1
ATOM 855 C C . THR A 1 103 ? 7.493 -4.295 5.727 1.00 53.34 103 THR A C 1
ATOM 857 O O . THR A 1 103 ? 7.503 -3.955 6.907 1.00 53.34 103 THR A O 1
ATOM 860 N N . VAL A 1 104 ? 6.355 -4.399 5.029 1.00 50.94 104 VAL A N 1
ATOM 861 C CA . VAL A 1 104 ? 5.008 -4.085 5.555 1.00 50.94 104 VAL A CA 1
ATOM 862 C C . VAL A 1 104 ? 4.199 -5.359 5.876 1.00 50.94 104 VAL A C 1
ATOM 864 O O . VAL A 1 104 ? 3.027 -5.283 6.243 1.00 50.94 104 VAL A O 1
ATOM 867 N N . SER A 1 105 ? 4.808 -6.548 5.799 1.00 35.25 105 SER A N 1
ATOM 868 C CA . SER A 1 105 ? 4.194 -7.765 6.354 1.00 35.25 105 SER A CA 1
ATOM 869 C C . SER A 1 105 ? 4.455 -7.851 7.870 1.00 35.25 105 SER A C 1
ATOM 871 O O . SER A 1 105 ? 5.624 -7.809 8.252 1.00 35.25 105 SER A O 1
ATOM 873 N N . PRO A 1 106 ? 3.413 -7.927 8.727 1.00 46.81 106 PRO A N 1
ATOM 874 C CA . PRO A 1 106 ? 3.569 -8.230 10.151 1.00 46.81 106 PRO A CA 1
ATOM 875 C C . PRO A 1 106 ? 4.025 -9.673 10.396 1.00 46.81 106 PRO A C 1
ATOM 877 O O . PRO A 1 106 ? 3.704 -10.547 9.556 1.00 46.81 106 PRO A O 1
#

Radius of gyration: 25.22 Å; Cα contacts (8 Å, |Δi|>4): 13; chains: 1; bounding box: 55×30×69 Å

Solvent-accessible surface area (backbone atoms only — not comparable to full-atom values): 6482 Å² total; per-residue (Å²): 131,86,79,82,77,87,86,80,86,87,86,80,90,72,56,74,67,56,48,52,50,53,48,68,76,28,86,66,62,51,72,58,46,51,46,49,66,75,66,49,55,68,60,59,62,48,50,52,52,50,49,53,52,49,50,51,52,50,51,53,51,52,50,53,53,52,51,52,55,49,51,52,33,50,75,68,73,52,81,59,88,62,51,64,58,52,51,50,56,52,50,55,53,51,51,52,54,53,51,62,58,62,74,69,62,131

Mean predicted aligned error: 15.82 Å

InterPro domains:
  IPR053842 Mobilization protein NikA-like [PF21983] (5-72)

Sequence (106 aa):
MAKYQKTHMITFRVTEDEYRELRNKAPGNLSSYCRHLILRDEDIKKTEREKDLKELTYQIRKIGVNINQVTARINSGLYYPQDAGRLLRQLEAVERILQTLQTVSP

Secondary structure (DSSP, 8-state):
---------------HHHHHHHHHH-SS-HHHHHHHHHHS-HHHHHHHHHHHHHHHHHHHHHHHHHHHHHHHHHHTT---THHHHHHHHHHHHHHHHHHHHHTT--

pLDDT: mean 74.85, std 12.36, range [35.25, 96.88]

Foldseek 3Di:
DDDPDDDDDDDDDDDPVVVVVLCVVDVDDSVVVVCCVVVVDPVVVVVVVVVLVVVLVVLVVVLVVLVVVQVVCVVVVNDDPCSVVVNVVSVVVNVVSVVVVVVPDD

Organism: NCBI:txid2838567

Nearest PDB structures (foldseek):
  6dlm-assembly1_A  TM=8.351E-01  e=4.807E+00  synthetic construct
  4h54-assembly1_B  TM=5.760E-01  e=2.660E+00  Escherichia coli K-12
  1cxz-assembly1_B  TM=6.765E-01  e=7.131E+00  Homo sapiens